Protein AF-A0ABC8U244-F1 (afdb_monomer_lite)

Organism: NCBI:txid185542

Sequence (124 aa):
SPGVRDGNSFTEWGMFRWLKMLSEVVGALVPFLKWCKHPLVEDAAVRPYNFKEIRIAAASAMPKILNSATEVVEYSDPQDYDQNMQYVETLSNMVIGALEEASDLEPDEDVRFDILYALNDCVQ

Radius of gyration: 18.39 Å; chains: 1; bounding box: 44×28×63 Å

pLDDT: mean 81.0, std 17.72, range [36.72, 97.94]

Foldseek 3Di:
DDDDPDDDPCPPVVLVVLLVVLLVLLVVLLCVLVVLDDPVCVDPPDHPPPVLVSNLVSLVVLLVSLVVLVVSLVPDDPVCNVVSVVSSVVSLCSSLVSLVVSLVRPPDPVSSVSSVVSNVSSVD

InterPro domains:
  IPR011989 Armadillo-like helical [G3DSA:1.25.10.10] (20-124)

Secondary structure (DSSP, 8-state):
------S---STHHHHHHHHHHHHHHHHHHHHHTGGG-GGGSSTTS--TT-HHHHHHHHHHHHHHHHHHHHHHHT--TTTHHHHHHHHHHHHHHHHHHHHHHHHH---HHHHHHHHHHHHHHH-

Structure (mmCIF, N/CA/C/O backbone):
data_AF-A0ABC8U244-F1
#
_entry.id   AF-A0ABC8U244-F1
#
loop_
_atom_site.group_PDB
_atom_site.id
_atom_site.type_symbol
_atom_site.label_atom_id
_atom_site.label_alt_id
_atom_site.label_comp_id
_atom_site.label_asym_id
_atom_site.label_entity_id
_atom_site.label_seq_id
_atom_site.pdbx_PDB_ins_code
_atom_site.Cartn_x
_atom_site.Cartn_y
_atom_site.Cartn_z
_atom_site.occupancy
_atom_site.B_iso_or_equiv
_atom_site.auth_seq_id
_atom_site.auth_comp_id
_atom_site.auth_asym_id
_atom_site.auth_atom_id
_atom_site.pdbx_PDB_model_num
ATOM 1 N N . SER A 1 1 ? -11.239 -14.850 47.058 1.00 46.50 1 SER A N 1
ATOM 2 C CA . SER A 1 1 ? -10.947 -15.417 45.730 1.00 46.50 1 SER A CA 1
ATOM 3 C C . SER A 1 1 ? -12.213 -16.011 45.155 1.00 46.50 1 SER A C 1
ATOM 5 O O . SER A 1 1 ? -12.861 -16.787 45.847 1.00 46.50 1 SER A O 1
ATOM 7 N N . PRO A 1 2 ? -12.636 -15.512 43.993 1.00 36.94 2 PRO A N 1
ATOM 8 C CA . PRO A 1 2 ? -12.409 -16.195 42.719 1.00 36.94 2 PRO A CA 1
ATOM 9 C C . PRO A 1 2 ? -11.492 -15.310 41.852 1.00 36.94 2 PRO A C 1
ATOM 11 O O . PRO A 1 2 ? -11.609 -14.095 41.889 1.00 36.94 2 PRO A O 1
ATOM 14 N N . GLY A 1 3 ? -10.482 -15.792 41.141 1.00 36.72 3 GLY A N 1
ATOM 15 C CA . GLY A 1 3 ? -10.322 -17.110 40.548 1.00 36.72 3 GLY A CA 1
ATOM 16 C C . GLY A 1 3 ? -10.225 -16.919 39.035 1.00 36.72 3 GLY A C 1
ATOM 17 O O . GLY A 1 3 ? -11.246 -16.960 38.368 1.00 36.72 3 GLY A O 1
ATOM 18 N N . VAL A 1 4 ? -8.988 -16.717 38.561 1.00 45.81 4 VAL A N 1
ATOM 19 C CA . VAL A 1 4 ? -8.520 -16.857 37.168 1.00 45.81 4 VAL A CA 1
ATOM 20 C C . VAL A 1 4 ? -8.929 -15.739 36.191 1.00 45.81 4 VAL A C 1
ATOM 22 O O . VAL A 1 4 ? -9.937 -15.816 35.500 1.00 45.81 4 VAL A O 1
ATOM 25 N N . ARG A 1 5 ? -8.072 -14.710 36.084 1.00 44.16 5 ARG A N 1
ATOM 26 C CA . ARG A 1 5 ? -7.869 -13.947 34.840 1.00 44.16 5 ARG A CA 1
ATOM 27 C C . ARG A 1 5 ? -6.631 -14.521 34.150 1.00 44.16 5 ARG A C 1
ATOM 29 O O . ARG A 1 5 ? -5.563 -13.927 34.231 1.00 44.16 5 ARG A O 1
ATOM 36 N N . ASP A 1 6 ? -6.777 -15.682 33.528 1.00 50.84 6 ASP A N 1
ATOM 37 C CA . ASP A 1 6 ? -5.770 -16.194 32.602 1.00 50.84 6 ASP A CA 1
ATOM 38 C C . ASP A 1 6 ? -6.287 -15.989 31.176 1.00 50.84 6 ASP A C 1
ATOM 40 O O . ASP A 1 6 ? -7.388 -16.428 30.849 1.00 50.84 6 ASP A O 1
ATOM 44 N N . GLY A 1 7 ? -5.480 -15.323 30.344 1.00 44.97 7 GLY A N 1
ATOM 45 C CA . GLY A 1 7 ? -5.627 -15.334 28.884 1.00 44.97 7 GLY A CA 1
ATOM 46 C C . GLY A 1 7 ? -6.038 -14.013 28.232 1.00 44.97 7 GLY A C 1
ATOM 47 O O . GLY A 1 7 ? -7.170 -13.876 27.795 1.00 44.97 7 GLY A O 1
ATOM 48 N N . ASN A 1 8 ? -5.111 -13.052 28.163 1.00 44.38 8 ASN A N 1
ATOM 49 C CA . ASN A 1 8 ? -4.551 -12.476 26.923 1.00 44.38 8 ASN A CA 1
ATOM 50 C C . ASN A 1 8 ? -4.054 -11.050 27.176 1.00 44.38 8 ASN A C 1
ATOM 52 O O . ASN A 1 8 ? -4.741 -10.073 26.920 1.00 44.38 8 ASN A O 1
ATOM 56 N N . SER A 1 9 ? -2.787 -10.925 27.569 1.00 44.78 9 SER A N 1
ATOM 57 C CA . SER A 1 9 ? -2.011 -9.679 27.510 1.00 44.78 9 SER A CA 1
ATOM 58 C C . SER A 1 9 ? -1.643 -9.265 26.072 1.00 44.78 9 SER A C 1
ATOM 60 O O . SER A 1 9 ? -0.656 -8.567 25.862 1.00 44.78 9 SER A O 1
ATOM 62 N N . PHE A 1 10 ? -2.441 -9.680 25.080 1.00 50.34 10 PHE A N 1
ATOM 63 C CA . PHE A 1 10 ? -2.632 -8.926 23.836 1.00 50.34 10 PHE A CA 1
ATOM 64 C C . PHE A 1 10 ? -3.574 -7.725 24.083 1.00 50.34 10 PHE A C 1
ATOM 66 O O . PHE A 1 10 ? -4.138 -7.147 23.170 1.00 50.34 10 PHE A O 1
ATOM 73 N N . THR A 1 11 ? -3.778 -7.360 25.347 1.00 62.94 11 THR A N 1
ATOM 74 C CA . THR A 1 11 ? -4.442 -6.147 25.810 1.00 62.94 11 THR A CA 1
ATOM 75 C C . THR A 1 11 ? -3.818 -4.915 25.162 1.00 62.94 11 THR A C 1
ATOM 77 O O . THR A 1 11 ? -2.608 -4.737 25.310 1.00 62.94 11 THR A O 1
ATOM 80 N N . GLU A 1 12 ? -4.632 -4.103 24.481 1.00 55.03 12 GLU A N 1
ATOM 81 C CA . GLU A 1 12 ? -4.508 -2.656 24.196 1.00 55.03 12 GLU A CA 1
ATOM 82 C C . GLU A 1 12 ? -3.096 -2.126 23.854 1.00 55.03 12 GLU A C 1
ATOM 84 O O . GLU A 1 12 ? -2.802 -1.789 22.708 1.00 55.03 12 GLU A O 1
ATOM 89 N N . TRP A 1 13 ? -2.162 -2.151 24.808 1.00 57.78 13 TRP A N 1
ATOM 90 C CA . TRP A 1 13 ? -0.722 -1.965 24.589 1.00 57.78 13 TRP A CA 1
ATOM 91 C C . TRP A 1 13 ? -0.125 -2.853 23.484 1.00 57.78 13 TRP A C 1
ATOM 93 O O . TRP A 1 13 ? 0.790 -2.424 22.777 1.00 57.78 13 TRP A O 1
ATOM 103 N N . GLY A 1 14 ? -0.613 -4.087 23.336 1.00 76.06 14 GLY A N 1
ATOM 104 C CA . GLY A 1 14 ? -0.198 -5.002 22.272 1.00 76.06 14 GLY A CA 1
ATOM 105 C C . GLY A 1 14 ? -0.636 -4.514 20.891 1.00 76.06 14 GLY A C 1
ATOM 106 O O . GLY A 1 14 ? 0.189 -4.434 19.981 1.00 76.06 14 GLY A O 1
ATOM 107 N N . MET A 1 15 ? -1.904 -4.115 20.769 1.00 79.19 15 MET A N 1
ATOM 108 C CA . MET A 1 15 ? -2.512 -3.614 19.532 1.00 79.19 15 MET A CA 1
ATOM 109 C C . MET A 1 15 ? -1.923 -2.269 19.099 1.00 79.19 15 MET A C 1
ATOM 111 O O . MET A 1 15 ? -1.518 -2.106 17.951 1.00 79.19 15 MET A O 1
ATOM 115 N N . PHE A 1 16 ? -1.762 -1.328 20.029 1.00 78.81 16 PHE A N 1
ATOM 116 C CA . PHE A 1 16 ? -1.130 -0.042 19.736 1.00 78.81 16 PHE A CA 1
ATOM 117 C C . PHE A 1 16 ? 0.324 -0.208 19.266 1.00 78.81 16 PHE A C 1
ATOM 119 O O . PHE A 1 16 ? 0.761 0.404 18.288 1.00 78.81 16 PHE A O 1
ATOM 126 N N . ARG A 1 17 ? 1.096 -1.075 19.936 1.00 83.50 17 ARG A N 1
ATOM 127 C CA . ARG A 1 17 ? 2.475 -1.377 19.530 1.00 83.50 17 ARG A CA 1
ATOM 128 C C . ARG A 1 17 ? 2.527 -2.072 18.169 1.00 83.50 17 ARG A C 1
ATOM 130 O O . ARG A 1 17 ? 3.471 -1.827 17.421 1.00 83.50 17 ARG A O 1
ATOM 137 N N . TRP A 1 18 ? 1.527 -2.891 17.848 1.00 84.62 18 TRP A N 1
ATOM 138 C CA . TRP A 1 18 ? 1.374 -3.513 16.536 1.00 84.62 18 TRP A CA 1
ATOM 139 C C . TRP A 1 18 ? 1.153 -2.469 15.439 1.00 84.62 18 TRP A C 1
ATOM 141 O O . TRP A 1 18 ? 1.934 -2.416 14.495 1.00 84.62 18 TRP A O 1
ATOM 151 N N . LEU A 1 19 ? 0.180 -1.568 15.605 1.00 86.00 19 LEU A N 1
ATOM 152 C CA . LEU A 1 19 ? -0.079 -0.481 14.650 1.00 86.00 19 LEU A CA 1
ATOM 153 C C . LEU A 1 19 ? 1.150 0.419 14.455 1.00 86.00 19 LEU A C 1
ATOM 155 O O . LEU A 1 19 ? 1.497 0.779 13.329 1.00 86.00 19 LEU A O 1
ATOM 159 N N . LYS A 1 20 ? 1.871 0.726 15.539 1.00 87.44 20 LYS A N 1
ATOM 160 C CA . LYS A 1 20 ? 3.129 1.475 15.457 1.00 87.44 20 LYS A CA 1
ATOM 161 C C . LYS A 1 20 ? 4.201 0.725 14.658 1.00 87.44 20 LYS A C 1
ATOM 163 O O . LYS A 1 20 ? 4.855 1.328 13.812 1.00 87.44 20 LYS A O 1
ATOM 168 N N . MET A 1 21 ? 4.361 -0.577 14.895 1.00 89.88 21 MET A N 1
ATOM 169 C CA . MET A 1 21 ? 5.285 -1.420 14.132 1.00 89.88 21 MET A CA 1
ATOM 170 C C . MET A 1 21 ? 4.918 -1.442 12.642 1.00 89.88 21 MET A C 1
ATOM 172 O O . MET A 1 21 ? 5.806 -1.332 11.804 1.00 89.88 21 MET A O 1
ATOM 176 N N . LEU A 1 22 ? 3.628 -1.527 12.300 1.00 88.38 22 LEU A N 1
ATOM 177 C CA . LEU A 1 22 ? 3.173 -1.465 10.908 1.00 88.38 22 LEU A CA 1
ATOM 178 C C . LEU A 1 22 ? 3.556 -0.133 10.249 1.00 88.38 22 LEU A C 1
ATOM 180 O O . LEU A 1 22 ? 4.064 -0.135 9.131 1.00 88.38 22 LEU A O 1
ATOM 184 N N . SER A 1 23 ? 3.406 0.994 10.951 1.00 86.88 23 SER A N 1
ATOM 185 C CA . SER A 1 23 ? 3.850 2.302 10.448 1.00 86.88 23 SER A CA 1
ATOM 186 C C . SER A 1 23 ? 5.368 2.372 10.228 1.00 86.88 23 SER A C 1
ATOM 188 O O . SER A 1 23 ? 5.812 2.906 9.212 1.00 86.88 23 SER A O 1
ATOM 190 N N . GLU A 1 24 ? 6.174 1.790 11.122 1.00 90.00 24 GLU A N 1
ATOM 191 C CA . GLU A 1 24 ? 7.632 1.693 10.945 1.00 90.00 24 GLU A CA 1
ATOM 192 C C . GLU A 1 24 ? 8.001 0.833 9.723 1.00 90.00 24 GLU A C 1
ATOM 194 O O . GLU A 1 24 ? 8.886 1.204 8.949 1.00 90.00 24 GLU A O 1
ATOM 199 N N . VAL A 1 25 ? 7.286 -0.277 9.502 1.00 88.44 25 VAL A N 1
ATOM 200 C CA . VAL A 1 25 ? 7.454 -1.133 8.316 1.00 88.44 25 VAL A CA 1
ATOM 201 C C . VAL A 1 25 ? 7.096 -0.374 7.039 1.00 88.44 25 VAL A C 1
ATOM 203 O O . VAL A 1 25 ? 7.884 -0.392 6.096 1.00 88.44 25 VAL A O 1
ATOM 206 N N . VAL A 1 26 ? 5.966 0.342 7.003 1.00 89.25 26 VAL A N 1
ATOM 207 C CA . VAL A 1 26 ? 5.595 1.182 5.849 1.00 89.25 26 VAL A CA 1
ATOM 208 C C . VAL A 1 26 ? 6.676 2.227 5.587 1.00 89.25 26 VAL A C 1
ATOM 210 O O . VAL A 1 26 ? 7.158 2.331 4.461 1.00 89.25 26 VAL A O 1
ATOM 213 N N . GLY A 1 27 ? 7.140 2.932 6.621 1.00 87.12 27 GLY A N 1
ATOM 214 C CA . GLY A 1 27 ? 8.226 3.908 6.502 1.00 87.12 27 GLY A CA 1
ATOM 215 C C . GLY A 1 27 ? 9.521 3.316 5.932 1.00 87.12 27 GLY A C 1
ATOM 216 O O . GLY A 1 27 ? 10.210 3.983 5.162 1.00 87.12 27 GLY A O 1
ATOM 217 N N . ALA A 1 28 ? 9.830 2.055 6.247 1.00 87.00 28 ALA A N 1
ATOM 218 C CA . ALA A 1 28 ? 10.969 1.336 5.680 1.00 87.00 28 ALA A CA 1
ATOM 219 C C . ALA A 1 28 ? 10.734 0.852 4.236 1.00 87.00 28 ALA A C 1
ATOM 221 O O . ALA A 1 28 ? 11.697 0.737 3.479 1.00 87.00 28 ALA A O 1
ATOM 222 N N . LEU A 1 29 ? 9.483 0.587 3.838 1.00 86.50 29 LEU A N 1
ATOM 223 C CA . LEU A 1 29 ? 9.115 0.160 2.482 1.00 86.50 29 LEU A CA 1
ATOM 224 C C . LEU A 1 29 ? 9.060 1.317 1.475 1.00 86.50 29 LEU A C 1
ATOM 226 O O . LEU A 1 29 ? 9.418 1.136 0.311 1.00 86.50 29 LEU A O 1
ATOM 230 N N . VAL A 1 30 ? 8.656 2.513 1.912 1.00 86.75 30 VAL A N 1
ATOM 231 C CA . VAL A 1 30 ? 8.497 3.699 1.050 1.00 86.75 30 VAL A CA 1
ATOM 232 C C . VAL A 1 30 ? 9.746 4.020 0.204 1.00 86.75 30 VAL A C 1
ATOM 234 O O . VAL A 1 30 ? 9.595 4.247 -0.998 1.00 86.75 30 VAL A O 1
ATOM 237 N N . PRO A 1 31 ? 10.984 4.007 0.739 1.00 86.31 31 PRO A N 1
ATOM 238 C CA . PRO A 1 31 ? 12.184 4.231 -0.068 1.00 86.31 31 PRO A CA 1
ATOM 239 C C . PRO A 1 31 ? 12.358 3.231 -1.214 1.00 86.31 31 PRO A C 1
ATOM 241 O O . PRO A 1 31 ? 12.879 3.605 -2.263 1.00 86.31 31 PRO A O 1
ATOM 244 N N . PHE A 1 32 ? 11.914 1.981 -1.043 1.00 84.25 32 PHE A N 1
ATOM 245 C CA . PHE A 1 32 ? 11.998 0.966 -2.092 1.00 84.25 32 PHE A CA 1
ATOM 246 C C . PHE A 1 32 ? 10.990 1.226 -3.213 1.00 84.25 32 PHE A C 1
ATOM 248 O O . PHE A 1 32 ? 11.334 1.031 -4.374 1.00 84.25 32 PHE A O 1
ATOM 255 N N . LEU A 1 33 ? 9.800 1.744 -2.891 1.00 83.88 33 LEU A N 1
ATOM 256 C CA . LEU A 1 33 ? 8.829 2.194 -3.895 1.00 83.88 33 LEU A CA 1
ATOM 257 C C . LEU A 1 33 ? 9.338 3.409 -4.691 1.00 83.88 33 LEU A C 1
ATOM 259 O O . LEU A 1 33 ? 9.151 3.484 -5.899 1.00 83.88 33 LEU A O 1
ATOM 263 N N . LYS A 1 34 ? 10.026 4.346 -4.026 1.00 75.00 34 LYS A N 1
ATOM 264 C CA . LYS A 1 34 ? 10.450 5.638 -4.604 1.00 75.00 34 LYS A CA 1
ATOM 265 C C . LYS A 1 34 ? 11.856 5.641 -5.219 1.00 75.00 34 LYS A C 1
ATOM 267 O O . LYS A 1 34 ? 12.344 6.684 -5.657 1.00 75.00 34 LYS A O 1
ATOM 272 N N . TRP A 1 35 ? 12.536 4.494 -5.252 1.00 68.25 35 TRP A N 1
ATOM 273 C CA . TRP A 1 35 ? 13.972 4.409 -5.554 1.00 68.25 35 TRP A CA 1
ATOM 274 C C . TRP A 1 35 ? 14.363 4.887 -6.970 1.00 68.25 35 TRP A C 1
ATOM 276 O O . TRP A 1 35 ? 15.524 5.218 -7.218 1.00 68.25 35 TRP A O 1
ATOM 286 N N . CYS A 1 36 ? 13.411 4.991 -7.900 1.00 60.97 36 CYS A N 1
ATOM 287 C CA . CYS A 1 36 ? 13.648 5.284 -9.318 1.00 60.97 36 CYS A CA 1
ATOM 288 C C . CYS A 1 36 ? 14.294 6.658 -9.625 1.00 60.97 36 CYS A C 1
ATOM 290 O O . CYS A 1 36 ? 14.698 6.875 -10.765 1.00 60.97 36 CYS A O 1
ATOM 292 N N . LYS A 1 37 ? 14.449 7.575 -8.649 1.00 56.59 37 LYS A N 1
ATOM 293 C CA . LYS A 1 37 ? 15.072 8.908 -8.850 1.00 56.59 37 LYS A CA 1
ATOM 294 C C . LYS A 1 37 ? 16.179 9.311 -7.862 1.00 56.59 37 LYS A C 1
ATOM 296 O O . LYS A 1 37 ? 16.499 10.496 -7.767 1.00 56.59 37 LYS A O 1
ATOM 301 N N . HIS A 1 38 ? 16.792 8.387 -7.119 1.00 54.59 38 HIS A N 1
ATOM 302 C CA . HIS A 1 38 ? 17.858 8.784 -6.189 1.00 54.59 38 HIS A CA 1
ATOM 303 C C . HIS A 1 38 ? 19.102 9.317 -6.953 1.00 54.59 38 HIS A C 1
ATOM 305 O O . HIS A 1 38 ? 19.635 8.588 -7.788 1.00 54.59 38 HIS A O 1
ATOM 311 N N . PRO A 1 39 ? 19.621 10.535 -6.671 1.00 51.25 39 PRO A N 1
ATOM 312 C CA . PRO A 1 39 ? 20.710 11.164 -7.444 1.00 51.25 39 PRO A CA 1
ATOM 313 C C . PRO A 1 39 ? 22.006 10.341 -7.516 1.00 51.25 39 PRO A C 1
ATOM 315 O O . PRO A 1 39 ? 22.776 10.455 -8.459 1.00 51.25 39 PRO A O 1
ATOM 318 N N . LEU A 1 40 ? 22.240 9.469 -6.528 1.00 51.16 40 LEU A N 1
ATOM 319 C CA . LEU A 1 40 ? 23.390 8.552 -6.505 1.00 51.16 40 LEU A CA 1
ATOM 320 C C . LEU A 1 40 ? 23.229 7.315 -7.418 1.00 51.16 40 LEU A C 1
ATOM 322 O O . 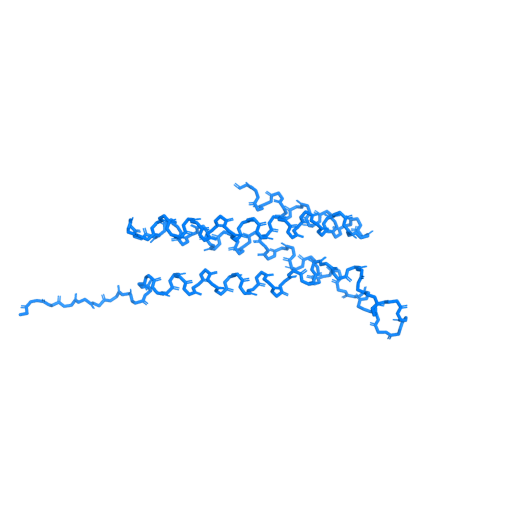LEU A 1 40 ? 24.128 6.484 -7.470 1.00 51.16 40 LEU A O 1
ATOM 326 N N . VAL A 1 41 ? 22.096 7.168 -8.114 1.00 52.75 41 VAL A N 1
ATOM 327 C CA . VAL A 1 41 ? 21.798 6.050 -9.037 1.00 52.75 41 VAL A CA 1
ATOM 328 C C . VAL A 1 41 ? 22.202 6.384 -10.484 1.00 52.75 41 VAL A C 1
ATOM 330 O O . VAL A 1 41 ? 22.166 5.515 -11.355 1.00 52.75 41 VAL A O 1
ATOM 333 N N . GLU A 1 42 ? 22.661 7.612 -10.751 1.00 51.59 42 GLU A N 1
ATOM 334 C CA . GLU A 1 42 ? 23.227 7.997 -12.053 1.00 51.59 42 GLU A CA 1
ATOM 335 C C . GLU A 1 42 ? 24.588 7.336 -12.333 1.00 51.59 42 GLU A C 1
ATOM 337 O O . GLU A 1 42 ? 24.983 7.218 -13.495 1.00 51.59 42 GLU A O 1
ATOM 342 N N . ASP A 1 43 ? 25.276 6.834 -11.300 1.00 51.44 43 ASP A N 1
ATOM 343 C CA . ASP A 1 43 ? 26.583 6.207 -11.460 1.00 51.44 43 ASP A CA 1
ATOM 344 C C . ASP A 1 43 ? 26.463 4.720 -11.823 1.00 51.44 43 ASP A C 1
ATOM 346 O O . ASP A 1 43 ? 25.826 3.903 -11.151 1.00 51.44 43 ASP A O 1
ATOM 350 N N . ALA A 1 44 ? 27.051 4.363 -12.958 1.00 52.06 44 ALA A N 1
ATOM 351 C CA . ALA A 1 44 ? 26.617 3.225 -13.749 1.00 52.06 44 ALA A CA 1
ATOM 352 C C . ALA A 1 44 ? 26.979 1.837 -13.191 1.00 52.06 44 ALA A C 1
ATOM 354 O O . ALA A 1 44 ? 26.489 0.826 -13.704 1.00 52.06 44 ALA A O 1
ATOM 355 N N . ALA A 1 45 ? 27.832 1.792 -12.167 1.00 50.84 45 ALA A N 1
ATOM 356 C CA . ALA A 1 45 ? 28.559 0.597 -11.747 1.00 50.84 45 ALA A CA 1
ATOM 357 C C . ALA A 1 45 ? 27.975 -0.124 -10.517 1.00 50.84 45 ALA A C 1
ATOM 359 O O . ALA A 1 45 ? 28.355 -1.262 -10.255 1.00 50.84 45 ALA A O 1
ATOM 360 N N . VAL A 1 46 ? 27.030 0.485 -9.790 1.00 51.69 46 VAL A N 1
ATOM 361 C CA . VAL A 1 46 ? 26.302 -0.154 -8.670 1.00 51.69 46 VAL A CA 1
ATOM 362 C C . VAL A 1 46 ? 24.817 0.161 -8.798 1.00 51.69 46 VAL A C 1
ATOM 364 O O . VAL A 1 46 ? 24.180 0.699 -7.895 1.00 51.69 46 VAL A O 1
ATOM 367 N N . ARG A 1 47 ? 24.251 -0.113 -9.974 1.00 48.31 47 ARG A N 1
ATOM 368 C CA . ARG A 1 47 ? 22.828 0.125 -10.187 1.00 48.31 47 ARG A CA 1
ATOM 369 C C . ARG A 1 47 ? 22.023 -1.084 -9.717 1.00 48.31 47 ARG A C 1
ATOM 371 O O . ARG A 1 47 ? 22.240 -2.180 -10.230 1.00 48.31 47 ARG A O 1
ATOM 378 N N . PRO A 1 48 ? 21.060 -0.909 -8.801 1.00 46.84 48 PRO A N 1
ATOM 379 C CA . PRO A 1 48 ? 20.044 -1.906 -8.481 1.00 46.84 48 PRO A CA 1
ATOM 380 C C . PRO A 1 48 ? 19.034 -2.088 -9.632 1.00 46.84 48 PRO A C 1
ATOM 382 O O . PRO A 1 48 ? 17.829 -2.151 -9.410 1.00 46.84 48 PRO A O 1
ATOM 385 N N . TYR A 1 49 ? 19.502 -2.233 -10.876 1.00 47.78 49 TYR A N 1
ATOM 386 C CA . TYR A 1 49 ? 18.666 -2.632 -12.015 1.00 47.78 49 TYR A CA 1
ATOM 387 C C . TYR A 1 49 ? 18.038 -4.035 -11.851 1.00 47.78 49 TYR A C 1
ATOM 389 O O . TYR A 1 49 ? 17.305 -4.471 -12.725 1.00 47.78 49 TYR A O 1
ATOM 397 N N . ASN A 1 50 ? 18.276 -4.714 -10.723 1.00 52.09 50 ASN A N 1
ATOM 398 C CA . ASN A 1 50 ? 17.837 -6.076 -10.406 1.00 52.09 50 ASN A CA 1
ATOM 399 C C . ASN A 1 50 ? 16.830 -6.163 -9.249 1.00 52.09 50 ASN A C 1
ATOM 401 O O . ASN A 1 50 ? 16.735 -7.198 -8.601 1.00 52.09 50 ASN A O 1
ATOM 405 N N . PHE A 1 51 ? 16.124 -5.080 -8.931 1.00 69.75 51 PHE A N 1
ATOM 406 C CA . PHE A 1 51 ? 15.166 -5.100 -7.825 1.00 69.75 51 PHE A CA 1
ATOM 407 C C . PHE A 1 51 ? 13.780 -4.602 -8.226 1.00 69.75 51 PHE A C 1
ATOM 409 O O . PHE A 1 51 ? 13.055 -4.048 -7.399 1.00 69.75 51 PHE A O 1
ATOM 416 N N . LYS A 1 52 ? 13.390 -4.848 -9.484 1.00 80.88 52 LYS A N 1
ATOM 417 C CA . LYS A 1 52 ? 11.975 -4.864 -9.893 1.00 80.88 52 LYS A CA 1
ATOM 418 C C . LYS A 1 52 ? 11.170 -5.688 -8.887 1.00 80.88 52 LYS A C 1
ATOM 420 O O . LYS A 1 52 ? 10.171 -5.229 -8.353 1.00 80.88 52 LYS A O 1
ATOM 425 N N . GLU A 1 53 ? 11.723 -6.827 -8.503 1.00 85.06 53 GLU A N 1
ATOM 426 C CA . GLU A 1 53 ? 11.201 -7.759 -7.519 1.00 85.06 53 GLU A CA 1
ATOM 427 C C . GLU A 1 53 ? 11.066 -7.142 -6.121 1.00 85.06 53 GLU A C 1
ATOM 429 O O . GLU A 1 53 ? 10.104 -7.454 -5.431 1.00 85.06 53 GLU A O 1
ATOM 434 N N . ILE A 1 54 ? 11.968 -6.246 -5.690 1.00 86.62 54 ILE A N 1
ATOM 435 C CA . ILE A 1 54 ? 11.816 -5.563 -4.391 1.00 86.62 54 ILE A CA 1
ATOM 436 C C . ILE A 1 54 ? 10.708 -4.519 -4.463 1.00 86.62 54 ILE A C 1
ATOM 438 O O . ILE A 1 54 ? 9.943 -4.404 -3.512 1.00 86.62 54 ILE A O 1
ATOM 442 N N . ARG A 1 55 ? 10.588 -3.774 -5.569 1.00 89.56 55 ARG A N 1
ATOM 443 C CA . ARG A 1 55 ? 9.499 -2.796 -5.732 1.00 89.56 55 ARG A CA 1
ATOM 444 C C . ARG A 1 55 ? 8.145 -3.491 -5.777 1.00 89.56 55 ARG A C 1
ATOM 446 O O . ARG A 1 55 ? 7.244 -3.098 -5.045 1.00 89.56 55 ARG A O 1
ATOM 453 N N . ILE A 1 56 ? 8.051 -4.586 -6.530 1.00 91.00 56 ILE A N 1
ATOM 454 C CA . ILE A 1 56 ? 6.875 -5.460 -6.571 1.00 91.00 56 ILE A CA 1
ATOM 455 C C . ILE A 1 56 ? 6.585 -6.038 -5.183 1.00 91.00 56 ILE A C 1
ATOM 457 O O . ILE A 1 56 ? 5.440 -6.015 -4.739 1.00 91.00 56 ILE A O 1
ATOM 461 N N . ALA A 1 57 ? 7.601 -6.523 -4.461 1.00 91.62 57 ALA A N 1
ATOM 462 C CA . ALA A 1 57 ? 7.421 -7.060 -3.114 1.00 91.62 57 ALA A CA 1
ATOM 463 C C . ALA A 1 57 ? 6.955 -5.986 -2.121 1.00 91.62 57 ALA A C 1
ATOM 465 O O . ALA A 1 57 ? 6.076 -6.258 -1.305 1.00 91.62 57 ALA A O 1
ATOM 466 N N . ALA A 1 58 ? 7.507 -4.773 -2.205 1.00 92.12 58 ALA A N 1
ATOM 467 C CA . ALA A 1 58 ? 7.097 -3.639 -1.388 1.00 92.12 58 ALA A CA 1
ATOM 468 C C . ALA A 1 58 ? 5.647 -3.246 -1.691 1.00 92.12 58 ALA A C 1
ATOM 470 O O . ALA A 1 58 ? 4.854 -3.135 -0.760 1.00 92.12 58 ALA A O 1
ATOM 471 N N . ALA A 1 59 ? 5.278 -3.126 -2.971 1.00 94.69 59 ALA A N 1
ATOM 472 C CA . ALA A 1 59 ? 3.906 -2.860 -3.396 1.00 94.69 59 ALA A CA 1
ATOM 473 C C . ALA A 1 59 ? 2.947 -3.950 -2.892 1.00 94.69 59 ALA A C 1
ATOM 475 O O . ALA A 1 59 ? 1.9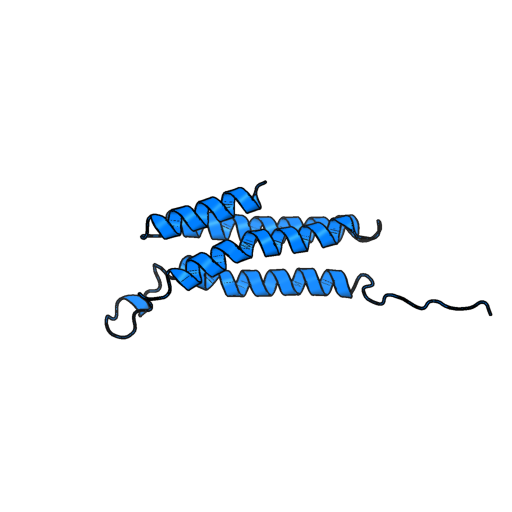67 -3.651 -2.221 1.00 94.69 59 ALA A O 1
ATOM 476 N N . SER A 1 60 ? 3.297 -5.223 -3.086 1.00 95.12 60 SER A N 1
ATOM 477 C CA . SER A 1 60 ? 2.499 -6.385 -2.658 1.00 95.12 60 SER A CA 1
ATOM 478 C C . SER A 1 60 ? 2.360 -6.530 -1.137 1.00 95.12 60 SER A C 1
ATOM 480 O O . SER A 1 60 ? 1.499 -7.273 -0.657 1.00 95.12 60 SER A O 1
ATOM 482 N N . ALA A 1 61 ? 3.238 -5.897 -0.357 1.00 95.38 61 ALA A N 1
ATOM 483 C CA . ALA A 1 61 ? 3.162 -5.900 1.100 1.00 95.38 61 ALA A CA 1
ATOM 484 C C . ALA A 1 61 ? 2.175 -4.851 1.630 1.00 95.38 61 ALA A C 1
ATOM 486 O O . ALA A 1 61 ? 1.579 -5.077 2.683 1.00 95.38 61 ALA A O 1
ATOM 487 N N . MET A 1 62 ? 1.967 -3.748 0.905 1.00 95.94 62 MET A N 1
ATOM 488 C CA . MET A 1 62 ? 1.133 -2.630 1.356 1.00 95.94 62 MET A CA 1
ATOM 489 C C . MET A 1 62 ? -0.319 -3.034 1.683 1.00 95.94 62 MET A C 1
ATOM 491 O O . MET A 1 62 ? -0.745 -2.756 2.807 1.00 95.94 62 MET A O 1
ATOM 495 N N . PRO A 1 63 ? -1.055 -3.771 0.821 1.00 97.25 63 PRO A N 1
ATOM 496 C CA . PRO A 1 63 ? -2.423 -4.190 1.140 1.00 97.25 63 PRO A CA 1
ATOM 497 C C . PRO A 1 63 ? -2.482 -5.110 2.360 1.00 97.25 63 PRO A C 1
ATOM 499 O O . PRO A 1 63 ? -3.372 -5.003 3.195 1.00 97.25 63 PRO A O 1
ATOM 502 N N . LYS A 1 64 ? -1.487 -5.994 2.516 1.00 95.94 64 LYS A N 1
ATOM 503 C CA . LYS A 1 64 ? -1.413 -6.928 3.652 1.00 95.94 64 LYS A CA 1
ATOM 504 C C . LYS A 1 64 ? -1.210 -6.192 4.973 1.00 95.94 64 LYS A C 1
ATOM 506 O O . LYS A 1 64 ? -1.743 -6.611 5.997 1.00 95.94 64 LYS A O 1
ATOM 511 N N . ILE A 1 65 ? -0.432 -5.111 4.948 1.00 94.31 65 ILE A N 1
ATOM 512 C CA . ILE A 1 65 ? -0.218 -4.248 6.110 1.00 94.31 65 ILE A CA 1
ATOM 513 C C . ILE A 1 65 ? -1.520 -3.540 6.488 1.00 94.31 65 ILE A C 1
ATOM 515 O O . ILE A 1 65 ? -1.879 -3.560 7.663 1.00 94.31 65 ILE A O 1
ATOM 519 N N . LEU A 1 66 ? -2.237 -2.964 5.516 1.00 94.75 66 LEU A N 1
ATOM 520 C CA . LEU A 1 66 ? -3.522 -2.314 5.786 1.00 94.75 66 LEU A CA 1
ATOM 521 C C . LEU A 1 66 ? -4.565 -3.305 6.297 1.00 94.75 66 LEU A C 1
ATOM 523 O O . LEU A 1 66 ? -5.178 -3.027 7.321 1.00 94.75 66 LEU A O 1
ATOM 527 N N . ASN A 1 67 ? -4.674 -4.486 5.686 1.00 94.44 67 ASN A N 1
ATOM 528 C CA . ASN A 1 67 ? -5.577 -5.533 6.162 1.00 94.44 67 ASN A CA 1
ATOM 529 C C . ASN A 1 67 ? -5.254 -5.962 7.606 1.00 94.44 67 ASN A C 1
ATOM 531 O O . ASN A 1 67 ? -6.142 -6.131 8.435 1.00 94.44 67 ASN A O 1
ATOM 535 N N . SER A 1 68 ? -3.968 -6.087 7.954 1.00 92.06 68 SER A N 1
ATOM 536 C CA . SER A 1 68 ? -3.580 -6.381 9.339 1.00 92.06 68 SER A CA 1
ATOM 537 C C . SER A 1 68 ? -3.906 -5.229 10.298 1.00 92.06 68 SER A C 1
ATOM 539 O O . SER A 1 68 ? -4.184 -5.467 11.471 1.00 92.06 68 SER A O 1
ATOM 541 N N . ALA A 1 69 ? -3.875 -3.982 9.826 1.00 91.62 69 ALA A N 1
ATOM 542 C CA . ALA A 1 69 ? -4.242 -2.818 10.623 1.00 91.62 69 ALA A CA 1
ATOM 543 C C . ALA A 1 69 ? -5.764 -2.715 10.828 1.00 91.62 69 ALA A C 1
ATOM 545 O O . ALA A 1 69 ? -6.201 -2.390 11.930 1.00 91.62 69 ALA A O 1
ATOM 546 N N . THR A 1 70 ? -6.575 -3.036 9.816 1.00 91.31 70 THR A N 1
ATOM 547 C CA . THR A 1 70 ? -8.044 -3.049 9.924 1.00 91.31 70 THR A CA 1
ATOM 548 C C . THR A 1 70 ? -8.537 -4.129 10.879 1.00 91.31 70 THR A C 1
ATOM 550 O O . THR A 1 70 ? -9.439 -3.861 11.668 1.00 91.31 70 THR A O 1
ATOM 553 N N . GLU A 1 71 ? -7.889 -5.300 10.911 1.00 90.31 71 GLU A N 1
ATOM 554 C CA . GLU A 1 71 ? -8.194 -6.349 11.897 1.00 90.31 71 GLU A CA 1
ATOM 555 C C . GLU A 1 71 ? -8.062 -5.824 13.338 1.00 90.31 71 GLU A C 1
ATOM 557 O O . GLU A 1 71 ? -8.870 -6.160 14.201 1.00 90.31 71 GLU A O 1
ATOM 562 N N . VAL A 1 72 ? -7.094 -4.939 13.619 1.00 87.56 72 VAL A N 1
ATOM 563 C CA . VAL A 1 72 ? -6.956 -4.337 14.957 1.00 87.56 72 VAL A CA 1
ATOM 564 C C . VAL A 1 72 ? -8.219 -3.572 15.354 1.00 87.56 72 VAL A C 1
ATOM 566 O O . VAL A 1 72 ? -8.639 -3.666 16.505 1.00 87.56 72 VAL A O 1
ATOM 569 N N . VAL A 1 73 ? -8.849 -2.852 14.424 1.00 88.38 73 VAL A N 1
ATOM 570 C CA . VAL A 1 73 ? -10.096 -2.111 14.677 1.00 88.38 73 VAL A CA 1
ATOM 571 C C . VAL A 1 73 ? -11.270 -3.067 14.888 1.00 88.38 73 VAL A C 1
ATOM 573 O O . VAL A 1 73 ? -12.053 -2.861 15.813 1.00 88.38 73 VAL A O 1
ATOM 576 N N . GLU A 1 74 ? -11.366 -4.141 14.099 1.00 88.31 74 GLU A N 1
ATOM 577 C CA . GLU A 1 74 ? -12.426 -5.154 14.234 1.00 88.31 74 GLU A CA 1
ATOM 578 C C . GLU A 1 74 ? -12.428 -5.844 15.606 1.00 88.31 74 GLU A C 1
ATOM 580 O O . GLU A 1 74 ? -13.493 -6.154 16.143 1.00 88.31 74 GLU A O 1
ATOM 585 N N . TYR A 1 75 ? -11.244 -6.059 16.187 1.00 86.81 75 TYR A N 1
ATOM 586 C CA . TYR A 1 75 ? -11.073 -6.687 17.502 1.00 86.81 75 TYR A CA 1
ATOM 587 C C . TYR A 1 75 ? -10.830 -5.686 18.643 1.00 86.81 75 TYR A C 1
ATOM 589 O O . TYR A 1 75 ? -10.511 -6.107 19.756 1.00 86.81 75 TYR A O 1
ATOM 597 N N . SER A 1 76 ? -10.956 -4.380 18.388 1.00 83.94 76 SER A N 1
ATOM 598 C CA . SER A 1 76 ? -10.739 -3.347 19.404 1.00 83.94 76 SER A CA 1
ATOM 599 C C . SER A 1 76 ? -11.838 -3.346 20.462 1.00 83.94 76 SER A C 1
ATOM 601 O O . SER A 1 76 ? -13.026 -3.467 20.156 1.00 83.94 76 SER A O 1
ATOM 603 N N . ASP A 1 77 ? -11.447 -3.112 21.715 1.00 87.06 77 ASP A N 1
ATOM 604 C CA . ASP A 1 77 ? -12.404 -2.774 22.760 1.00 87.06 77 ASP A CA 1
ATOM 605 C C . ASP A 1 77 ? -13.078 -1.421 22.441 1.00 87.06 77 ASP A C 1
ATOM 607 O O . ASP A 1 77 ? -12.442 -0.525 21.876 1.00 87.06 77 ASP A O 1
ATOM 611 N N . PRO A 1 78 ? -14.347 -1.203 22.840 1.00 86.88 78 PRO A N 1
ATOM 612 C CA . PRO A 1 78 ? -15.064 0.040 22.540 1.00 86.88 78 PRO A CA 1
ATOM 613 C C . PRO A 1 78 ? -14.386 1.320 23.049 1.00 86.88 78 PRO A C 1
ATOM 615 O O . PRO A 1 78 ? -14.697 2.402 22.566 1.00 86.88 78 PRO A O 1
ATOM 618 N N . GLN A 1 79 ? -13.501 1.210 24.045 1.00 86.19 79 GLN A N 1
ATOM 619 C CA . GLN A 1 79 ? -12.766 2.346 24.613 1.00 86.19 79 GLN A CA 1
ATOM 620 C C . GLN A 1 79 ? -11.610 2.804 23.712 1.00 86.19 79 GLN A C 1
ATOM 622 O O . GLN A 1 79 ? -11.290 3.990 23.714 1.00 86.19 79 GLN A O 1
ATOM 627 N N . ASP A 1 80 ? -11.055 1.896 22.903 1.00 84.12 80 ASP A N 1
ATOM 628 C CA . ASP A 1 80 ? -9.873 2.139 22.065 1.00 84.12 80 ASP A CA 1
ATOM 629 C C . ASP A 1 80 ? -10.213 2.264 20.578 1.00 84.12 80 ASP A C 1
ATOM 631 O O . ASP A 1 80 ? -9.365 2.653 19.774 1.00 84.12 80 ASP A O 1
ATOM 635 N N . TYR A 1 81 ? -11.456 1.940 20.208 1.00 86.88 81 TYR A N 1
ATOM 636 C CA . TYR A 1 81 ? -11.935 1.914 18.828 1.00 86.88 81 TYR A CA 1
ATOM 637 C C . TYR A 1 81 ? -11.630 3.213 18.071 1.00 86.88 81 TYR A C 1
ATOM 639 O O . TYR A 1 81 ? -11.013 3.167 17.008 1.00 86.88 81 TYR A O 1
ATOM 647 N N . ASP A 1 82 ? -11.993 4.372 18.632 1.00 90.75 82 ASP A N 1
ATOM 648 C CA . ASP A 1 82 ? -11.796 5.670 17.971 1.00 90.75 82 ASP A CA 1
ATOM 649 C C . ASP A 1 82 ? -10.305 5.984 17.762 1.00 90.75 82 ASP A C 1
ATOM 651 O O . ASP A 1 82 ? -9.904 6.467 16.701 1.00 90.75 82 ASP A O 1
ATOM 655 N N . GLN A 1 83 ? -9.461 5.663 18.750 1.00 89.44 83 GLN A N 1
ATOM 656 C CA . GLN A 1 83 ? -8.015 5.863 18.656 1.00 89.44 83 GLN A CA 1
ATOM 657 C C . GLN A 1 83 ? -7.398 4.937 17.602 1.00 89.44 83 GLN A C 1
ATOM 659 O O . GLN A 1 83 ? -6.624 5.392 16.759 1.00 89.44 83 GLN A O 1
ATOM 664 N N . ASN A 1 84 ? -7.737 3.648 17.626 1.00 89.25 84 ASN A N 1
ATOM 665 C CA . ASN A 1 84 ? -7.217 2.675 16.668 1.00 89.25 84 ASN A CA 1
ATOM 666 C C . ASN A 1 84 ? -7.684 2.996 15.244 1.00 89.25 84 ASN A C 1
ATOM 668 O O . ASN A 1 84 ? -6.874 2.942 14.319 1.00 89.25 84 ASN A O 1
ATOM 672 N N . MET A 1 85 ? -8.934 3.432 15.072 1.00 92.19 85 MET A N 1
ATOM 673 C CA . MET A 1 85 ? -9.456 3.887 13.784 1.00 92.19 85 MET A CA 1
ATOM 674 C C . MET A 1 85 ? -8.665 5.087 13.246 1.00 92.19 85 MET A C 1
ATOM 676 O O . MET A 1 85 ? -8.248 5.076 12.089 1.00 92.19 85 MET A O 1
ATOM 680 N N . GLN A 1 86 ? -8.370 6.086 14.083 1.00 92.69 86 GLN A N 1
ATOM 681 C CA . GLN A 1 86 ? -7.558 7.240 13.679 1.00 92.69 86 GLN A CA 1
ATOM 682 C C . GLN A 1 86 ? -6.129 6.839 13.262 1.00 92.69 86 GLN A C 1
ATOM 684 O O . GLN A 1 86 ? -5.543 7.414 12.335 1.00 92.69 86 GLN A O 1
ATOM 689 N N . TYR A 1 87 ? -5.550 5.834 13.925 1.00 90.75 87 TYR A N 1
ATOM 690 C CA . TYR A 1 87 ? -4.261 5.268 13.524 1.00 90.75 87 TYR A CA 1
ATOM 691 C C . TYR A 1 87 ? -4.335 4.562 12.172 1.00 90.75 87 TYR A C 1
ATOM 693 O O . TYR A 1 87 ? -3.460 4.780 11.331 1.00 90.75 87 TYR A O 1
ATOM 701 N N . VAL A 1 88 ? -5.369 3.748 11.948 1.00 92.50 88 VAL A N 1
ATOM 702 C CA . VAL A 1 88 ? -5.595 3.072 10.664 1.00 92.50 88 VAL A CA 1
ATOM 703 C C . VAL A 1 88 ? -5.806 4.087 9.544 1.00 92.50 88 VAL A C 1
ATOM 705 O O . VAL A 1 88 ? -5.208 3.933 8.483 1.00 92.50 88 VAL A O 1
ATOM 708 N N . GLU A 1 89 ? -6.557 5.162 9.776 1.00 94.56 89 GLU A N 1
ATOM 709 C CA . GLU A 1 89 ? -6.730 6.256 8.812 1.00 94.56 89 GLU A CA 1
ATOM 710 C C . GLU A 1 89 ? -5.382 6.901 8.451 1.00 94.56 89 GLU A C 1
ATOM 712 O O . GLU A 1 89 ? -5.049 7.073 7.276 1.00 94.56 89 GLU A O 1
ATOM 717 N N . THR A 1 90 ? -4.555 7.198 9.456 1.00 93.94 90 THR A N 1
ATOM 718 C CA . THR A 1 90 ? -3.218 7.772 9.244 1.00 93.94 90 THR A CA 1
ATOM 719 C C . THR A 1 90 ? -2.319 6.830 8.439 1.00 93.94 90 THR A C 1
ATOM 721 O O . THR A 1 90 ? -1.621 7.267 7.521 1.00 93.94 90 THR A O 1
ATOM 724 N N . LEU A 1 91 ? -2.340 5.534 8.762 1.00 94.06 91 LEU A N 1
ATOM 725 C CA . LEU A 1 91 ? -1.575 4.514 8.050 1.00 94.06 91 LEU A CA 1
ATOM 726 C C . LEU A 1 91 ? -2.061 4.355 6.604 1.00 94.06 91 LEU A C 1
ATOM 728 O O . LEU A 1 91 ? -1.240 4.281 5.693 1.00 94.06 9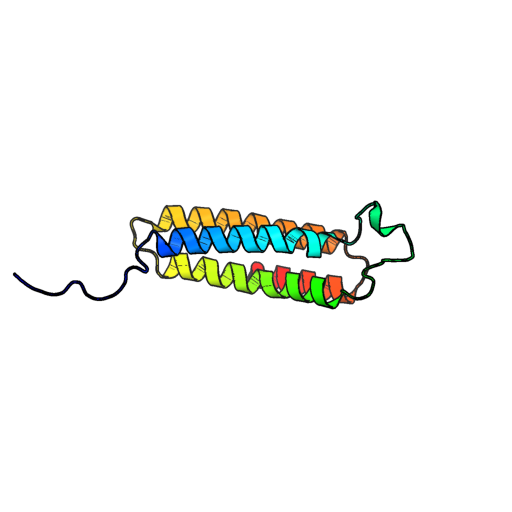1 LEU A O 1
ATOM 732 N N . SER A 1 92 ? -3.376 4.371 6.392 1.00 96.31 92 SER A N 1
ATOM 733 C CA . SER A 1 92 ? -4.004 4.273 5.071 1.00 96.31 92 SER A CA 1
ATOM 734 C C . SER A 1 92 ? -3.588 5.437 4.181 1.00 96.31 92 SER A C 1
ATOM 736 O O . SER A 1 92 ? -3.102 5.216 3.076 1.00 96.31 92 SER A O 1
ATOM 738 N N . ASN A 1 93 ? -3.651 6.669 4.693 1.00 96.19 93 ASN A N 1
ATOM 739 C CA . ASN A 1 93 ? -3.190 7.857 3.971 1.00 96.19 93 ASN A CA 1
ATOM 740 C C . ASN A 1 93 ? -1.702 7.769 3.594 1.00 96.19 93 ASN A C 1
ATOM 742 O O . ASN A 1 93 ? -1.313 8.149 2.490 1.00 96.19 93 ASN A O 1
ATOM 746 N N . MET A 1 94 ? -0.863 7.245 4.496 1.00 94.06 94 MET A N 1
ATOM 747 C CA . MET A 1 94 ? 0.566 7.051 4.236 1.00 94.06 94 MET A CA 1
ATOM 748 C C . MET A 1 94 ? 0.816 6.016 3.133 1.00 94.06 94 MET A C 1
ATOM 750 O O . MET A 1 94 ? 1.644 6.249 2.254 1.00 94.06 94 MET A O 1
ATOM 754 N N . VAL A 1 95 ? 0.116 4.881 3.180 1.00 95.75 95 VAL A N 1
ATOM 755 C CA . VAL A 1 95 ? 0.252 3.796 2.203 1.00 95.75 95 VAL A CA 1
ATOM 756 C C . VAL A 1 95 ? -0.261 4.220 0.828 1.00 95.75 95 VAL A C 1
ATOM 758 O O . VAL A 1 95 ? 0.464 4.075 -0.156 1.00 95.75 95 VAL A O 1
ATOM 761 N N . ILE A 1 96 ? -1.475 4.775 0.762 1.00 96.62 96 ILE A N 1
ATOM 762 C CA . ILE A 1 96 ? -2.107 5.221 -0.486 1.00 96.62 96 ILE A CA 1
ATOM 763 C C . ILE A 1 96 ? -1.235 6.279 -1.159 1.00 96.62 96 ILE A C 1
ATOM 765 O O . ILE A 1 96 ? -0.822 6.084 -2.299 1.00 96.62 96 ILE A O 1
ATOM 769 N N . GLY A 1 97 ? -0.849 7.333 -0.431 1.00 95.75 97 GLY A N 1
ATOM 770 C CA . GLY A 1 97 ? -0.017 8.395 -0.998 1.00 95.75 97 GLY A CA 1
ATOM 771 C C . GLY A 1 97 ? 1.352 7.897 -1.473 1.00 95.75 97 GLY A C 1
ATOM 772 O O . GLY A 1 97 ? 1.876 8.373 -2.479 1.00 95.75 97 GLY A O 1
ATOM 773 N N . ALA A 1 98 ? 1.937 6.902 -0.795 1.00 93.44 98 ALA A N 1
ATOM 774 C CA . ALA A 1 98 ? 3.191 6.300 -1.239 1.00 93.44 98 ALA A CA 1
ATOM 775 C C . ALA A 1 98 ? 3.044 5.499 -2.541 1.00 93.44 98 ALA A C 1
ATOM 777 O O . ALA A 1 98 ? 3.941 5.562 -3.381 1.00 93.44 98 ALA A O 1
ATOM 778 N N . LEU A 1 99 ? 1.948 4.753 -2.704 1.00 95.75 99 LEU A N 1
ATOM 779 C CA . LEU A 1 99 ? 1.664 3.979 -3.915 1.00 95.75 99 LEU A CA 1
ATOM 780 C C . LEU A 1 99 ? 1.288 4.882 -5.098 1.00 95.75 99 LEU A C 1
ATOM 782 O O . LEU A 1 99 ? 1.768 4.641 -6.204 1.00 95.75 99 LEU A O 1
ATOM 786 N N . GLU A 1 100 ? 0.500 5.936 -4.870 1.00 95.75 100 GLU A N 1
ATOM 787 C CA . GLU A 1 100 ? 0.173 6.946 -5.887 1.00 95.75 100 GLU A CA 1
ATOM 788 C C . GLU A 1 100 ? 1.444 7.608 -6.430 1.00 95.75 100 GLU A C 1
ATOM 790 O O . GLU A 1 100 ? 1.711 7.574 -7.632 1.00 95.75 100 GLU A O 1
ATOM 795 N N . GLU A 1 101 ? 2.290 8.127 -5.535 1.00 92.62 101 GLU A N 1
ATOM 796 C CA . GLU A 1 101 ? 3.545 8.768 -5.928 1.00 92.62 101 GLU A CA 1
ATOM 797 C C . GLU A 1 101 ? 4.493 7.782 -6.630 1.00 92.62 101 GLU A C 1
ATOM 799 O O . GLU A 1 101 ? 5.161 8.141 -7.600 1.00 92.62 101 GLU A O 1
ATOM 804 N N . ALA A 1 102 ? 4.554 6.528 -6.170 1.00 91.25 102 ALA A N 1
ATOM 805 C CA . ALA A 1 102 ? 5.369 5.502 -6.812 1.00 91.25 102 ALA A CA 1
ATOM 806 C C . ALA A 1 102 ? 4.870 5.174 -8.226 1.00 91.25 102 ALA A C 1
ATOM 808 O O . ALA A 1 102 ? 5.683 5.068 -9.140 1.00 91.25 102 ALA A O 1
ATOM 809 N N . SER A 1 103 ? 3.553 5.075 -8.426 1.00 92.94 103 SER A N 1
ATOM 810 C CA . SER A 1 103 ? 2.944 4.842 -9.740 1.00 92.94 103 SER A CA 1
ATOM 811 C C . SER A 1 103 ? 3.285 5.956 -10.735 1.00 92.94 103 SER A C 1
ATOM 813 O O . SER A 1 103 ? 3.667 5.673 -11.874 1.00 92.94 103 SER A O 1
ATOM 815 N N . ASP A 1 104 ? 3.206 7.217 -10.305 1.00 90.25 104 ASP A N 1
ATOM 816 C CA . ASP A 1 104 ? 3.509 8.380 -11.150 1.00 90.25 104 ASP A CA 1
ATOM 817 C C . ASP A 1 104 ? 4.980 8.434 -11.586 1.00 90.25 104 ASP A C 1
ATOM 819 O O . ASP A 1 104 ? 5.316 8.964 -12.652 1.00 90.25 104 ASP A O 1
ATOM 823 N N . LEU A 1 105 ? 5.874 7.892 -10.758 1.00 86.12 105 LEU A N 1
ATOM 824 C CA . LEU A 1 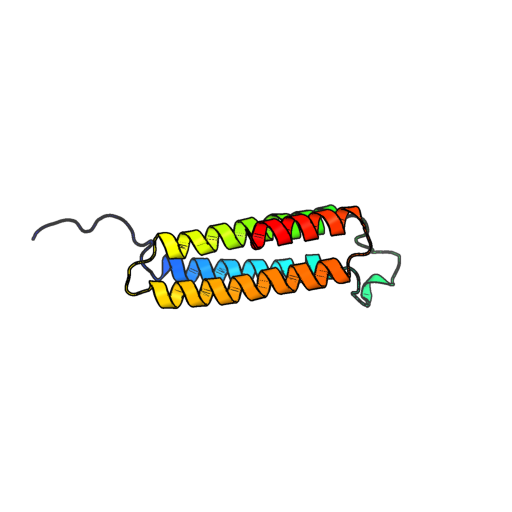105 ? 7.318 7.947 -10.963 1.00 86.12 105 LEU A CA 1
ATOM 825 C C . LEU A 1 105 ? 7.911 6.666 -11.565 1.00 86.12 105 LEU A C 1
ATOM 827 O O . LEU A 1 105 ? 9.055 6.712 -12.024 1.00 86.12 105 LEU A O 1
ATOM 831 N N . GLU A 1 106 ? 7.186 5.545 -11.565 1.00 88.38 106 GLU A N 1
ATOM 832 C CA . GLU A 1 106 ? 7.710 4.238 -11.971 1.00 88.38 106 GLU A CA 1
ATOM 833 C C . GLU A 1 106 ? 7.946 4.162 -13.492 1.00 88.38 106 GLU A C 1
ATOM 835 O O . GLU A 1 106 ? 6.994 4.296 -14.266 1.00 88.38 106 GLU A O 1
ATOM 840 N N . PRO A 1 107 ? 9.189 3.926 -13.956 1.00 84.50 107 PRO A N 1
ATOM 841 C CA . PRO A 1 107 ? 9.497 3.831 -15.382 1.00 84.50 107 PRO A CA 1
ATOM 842 C C . PRO A 1 107 ? 9.139 2.482 -16.032 1.00 84.50 107 PRO A C 1
ATOM 844 O O . PRO A 1 107 ? 8.987 2.452 -17.251 1.00 84.50 107 PRO A O 1
ATOM 847 N N . ASP A 1 108 ? 9.050 1.382 -15.275 1.00 87.12 108 ASP A N 1
ATOM 848 C CA . ASP A 1 108 ? 8.725 0.044 -15.801 1.00 87.1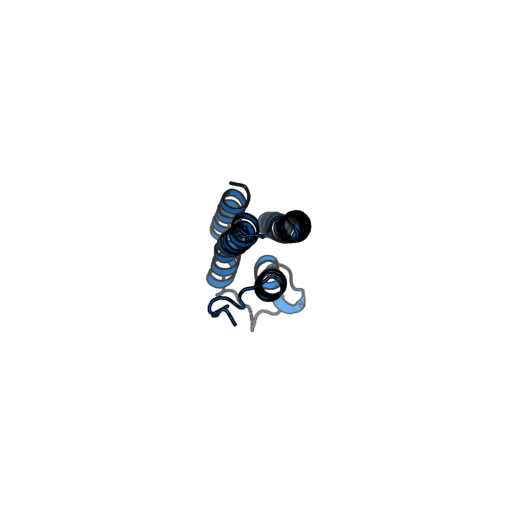2 108 ASP A CA 1
ATOM 849 C C . ASP A 1 108 ? 7.204 -0.186 -15.785 1.00 87.12 108 ASP A C 1
ATOM 851 O O . ASP A 1 108 ? 6.573 -0.122 -14.730 1.00 87.12 108 ASP A O 1
ATOM 855 N N . GLU A 1 109 ? 6.602 -0.436 -16.953 1.00 90.69 109 GLU A N 1
ATOM 856 C CA . GLU A 1 109 ? 5.144 -0.579 -17.087 1.00 90.69 109 GLU A CA 1
ATOM 857 C C . GLU A 1 109 ? 4.577 -1.764 -16.293 1.00 90.69 109 GLU A C 1
ATOM 859 O O . GLU A 1 109 ? 3.498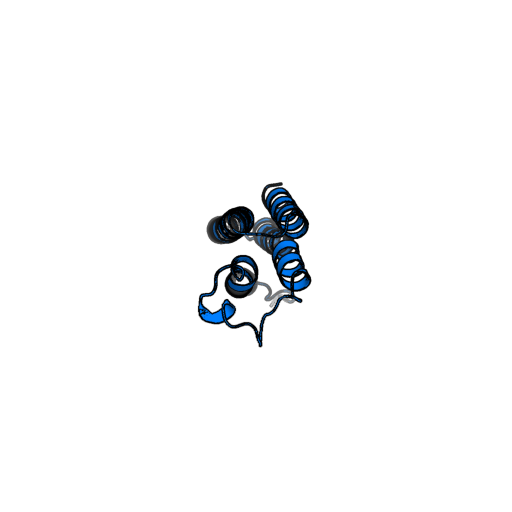 -1.630 -15.715 1.00 90.69 109 GLU A O 1
ATOM 864 N N . ASP A 1 110 ? 5.297 -2.887 -16.196 1.00 91.06 110 ASP A N 1
ATOM 865 C CA . ASP A 1 110 ? 4.828 -4.040 -15.419 1.00 91.06 110 ASP A CA 1
ATOM 866 C C . ASP A 1 110 ? 4.879 -3.729 -13.917 1.00 91.06 110 ASP A C 1
ATOM 868 O O . ASP A 1 110 ? 3.947 -4.036 -13.181 1.00 91.06 110 ASP A O 1
ATOM 872 N N . VAL A 1 111 ? 5.951 -3.074 -13.450 1.00 90.69 111 VAL A N 1
ATOM 873 C CA . VAL A 1 111 ? 6.053 -2.665 -12.038 1.00 90.69 111 VAL A CA 1
ATOM 874 C C . VAL A 1 111 ? 4.980 -1.641 -11.702 1.00 90.69 111 VAL A C 1
ATOM 876 O O . VAL A 1 111 ? 4.373 -1.710 -10.636 1.00 90.69 111 VAL A O 1
ATOM 879 N N . ARG A 1 112 ? 4.708 -0.703 -12.615 1.00 93.94 112 ARG A N 1
ATOM 880 C CA . ARG A 1 112 ? 3.622 0.262 -12.450 1.00 93.94 112 ARG A CA 1
ATOM 881 C C . ARG A 1 112 ? 2.271 -0.443 -12.369 1.00 93.94 112 ARG A C 1
ATOM 883 O O . ARG A 1 112 ? 1.455 -0.067 -11.533 1.00 93.94 112 ARG A O 1
ATOM 890 N N . PHE A 1 113 ? 2.043 -1.463 -13.196 1.00 96.00 113 PHE A N 1
ATOM 891 C CA . PHE A 1 113 ? 0.840 -2.287 -13.122 1.00 96.00 113 PHE A CA 1
ATOM 892 C C . PHE A 1 113 ? 0.702 -2.957 -11.748 1.00 96.00 113 PHE A C 1
ATOM 894 O O . PHE A 1 113 ? -0.357 -2.846 -11.137 1.00 96.00 113 PHE A O 1
ATOM 901 N N . ASP A 1 114 ? 1.769 -3.561 -11.219 1.00 96.12 114 ASP A N 1
ATOM 902 C CA . ASP A 1 114 ? 1.758 -4.181 -9.886 1.00 96.12 114 ASP A CA 1
ATOM 903 C C . ASP A 1 114 ? 1.516 -3.159 -8.757 1.00 96.12 114 ASP A C 1
ATOM 905 O O . ASP A 1 114 ? 0.780 -3.439 -7.808 1.00 96.12 114 ASP A O 1
ATOM 909 N N . ILE A 1 115 ? 2.087 -1.951 -8.858 1.00 95.88 115 ILE A N 1
ATOM 910 C CA . ILE A 1 115 ? 1.840 -0.850 -7.909 1.00 95.88 115 ILE A CA 1
ATOM 911 C C . ILE A 1 115 ? 0.371 -0.414 -7.955 1.00 95.88 115 ILE A C 1
ATOM 913 O O . ILE A 1 115 ? -0.252 -0.264 -6.906 1.00 95.88 115 ILE A O 1
ATOM 917 N N . LEU A 1 116 ? -0.194 -0.229 -9.151 1.00 97.50 116 LEU A N 1
ATOM 918 C CA . LEU A 1 116 ? -1.598 0.151 -9.332 1.00 97.50 116 LEU A CA 1
ATOM 919 C C . LEU A 1 116 ? -2.555 -0.949 -8.865 1.00 97.50 116 LEU A C 1
ATOM 921 O O . LEU A 1 116 ? -3.603 -0.646 -8.298 1.00 97.50 116 LEU A O 1
ATOM 925 N N . TYR A 1 117 ? -2.190 -2.214 -9.065 1.00 97.94 117 TYR A N 1
ATOM 926 C CA . TYR A 1 117 ? -2.938 -3.354 -8.550 1.00 97.94 117 TYR A CA 1
ATOM 927 C C . TYR A 1 117 ? -2.956 -3.348 -7.017 1.00 97.94 117 TYR A C 1
ATOM 929 O O . TYR A 1 117 ? -4.024 -3.404 -6.413 1.00 97.94 117 TYR A O 1
ATOM 937 N N . ALA A 1 118 ? -1.794 -3.169 -6.380 1.00 97.69 118 ALA A N 1
ATOM 938 C CA . ALA A 1 118 ? -1.708 -3.027 -4.929 1.00 97.69 118 ALA A CA 1
ATOM 939 C C . ALA A 1 118 ? -2.480 -1.801 -4.411 1.00 97.69 118 ALA A C 1
ATOM 941 O O . ALA A 1 118 ? -3.118 -1.874 -3.368 1.00 97.69 118 ALA A O 1
ATOM 942 N N . LEU A 1 119 ? -2.458 -0.679 -5.135 1.00 97.56 119 LEU A N 1
ATOM 943 C CA . LEU A 1 119 ? -3.247 0.504 -4.786 1.00 97.56 119 LEU A CA 1
ATOM 944 C C . LEU A 1 119 ? -4.749 0.207 -4.822 1.00 97.56 119 LEU A C 1
ATOM 946 O O . LEU A 1 119 ? -5.457 0.567 -3.888 1.00 97.56 119 LEU A O 1
ATOM 950 N N . ASN A 1 120 ? -5.225 -0.474 -5.866 1.00 97.69 120 ASN A N 1
ATOM 951 C CA . ASN A 1 120 ? -6.611 -0.921 -5.940 1.00 97.69 120 ASN A CA 1
ATOM 952 C C . ASN A 1 120 ? -6.969 -1.835 -4.755 1.00 97.69 120 ASN A C 1
ATOM 954 O O . ASN A 1 120 ? -7.996 -1.612 -4.124 1.00 97.69 120 ASN A O 1
ATOM 958 N N . ASP A 1 121 ? -6.115 -2.805 -4.421 1.00 97.31 121 ASP A N 1
ATOM 959 C CA . ASP A 1 121 ? -6.333 -3.716 -3.288 1.00 97.31 121 ASP A CA 1
ATOM 960 C C . ASP A 1 121 ? -6.323 -2.996 -1.928 1.00 97.31 121 ASP A C 1
ATOM 962 O O . ASP A 1 121 ? -6.997 -3.434 -1.008 1.00 97.31 121 ASP A O 1
ATOM 966 N N . CYS A 1 122 ? -5.578 -1.896 -1.782 1.00 96.56 122 CYS A N 1
ATOM 967 C CA . CYS A 1 122 ? -5.606 -1.059 -0.576 1.00 96.56 122 CYS A CA 1
ATOM 968 C C . CYS A 1 122 ? -6.904 -0.245 -0.430 1.00 96.56 122 CYS A C 1
ATOM 970 O O . CYS A 1 122 ? -7.235 0.162 0.681 1.00 96.56 122 CYS A O 1
ATOM 972 N N . VAL A 1 123 ? -7.571 0.084 -1.541 1.00 93.75 123 VAL A N 1
ATOM 973 C CA . VAL A 1 123 ? -8.793 0.911 -1.558 1.00 93.75 123 VAL A CA 1
ATOM 974 C C . VAL A 1 123 ? -10.057 0.069 -1.364 1.00 93.75 123 VAL A C 1
ATOM 976 O O . VAL A 1 123 ? -11.049 0.591 -0.852 1.00 93.75 123 VAL A O 1
ATOM 979 N N . GLN A 1 124 ? -10.035 -1.187 -1.817 1.00 90.38 124 GLN A N 1
ATOM 980 C CA . GLN A 1 124 ? -11.133 -2.147 -1.656 1.00 90.38 124 GLN A CA 1
ATOM 981 C C . GLN A 1 124 ? -11.261 -2.632 -0.212 1.00 90.38 124 GLN A C 1
ATOM 983 O O . GLN A 1 124 ? -12.428 -2.785 0.218 1.00 90.38 124 GLN A O 1
#